Protein AF-A0A2S9GPC8-F1 (afdb_monome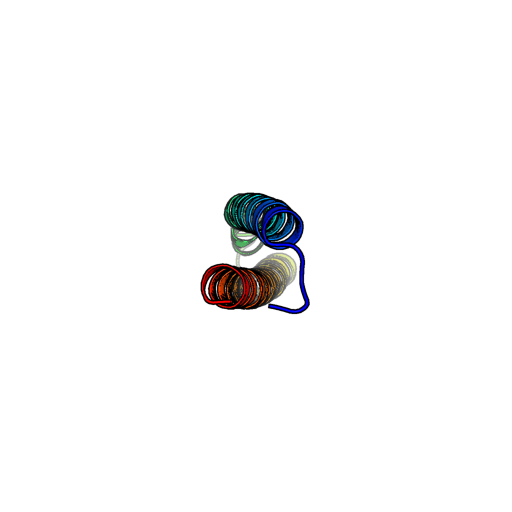r_lite)

Secondary structure (DSSP, 8-state):
--S-HHHHHHHHHHHHHHHHHHHT---THHHHTTTTSTT-HHHHHHHHHHHHHHHHHHHHHHHHHHHHHHHHT-

Structure (mmCIF, N/CA/C/O backbone):
data_AF-A0A2S9GPC8-F1
#
_entry.id   AF-A0A2S9GPC8-F1
#
loop_
_atom_site.group_PDB
_atom_site.id
_atom_site.type_symbol
_atom_site.label_atom_id
_atom_site.label_alt_id
_atom_site.label_comp_id
_atom_site.label_asym_id
_atom_site.label_entity_id
_atom_site.label_seq_id
_atom_site.pdbx_PDB_ins_code
_atom_site.Cartn_x
_atom_site.Cartn_y
_atom_site.Cartn_z
_atom_site.occupancy
_atom_site.B_iso_or_equiv
_atom_site.auth_seq_id
_atom_site.auth_comp_id
_atom_site.auth_asym_id
_atom_site.auth_atom_id
_atom_site.pdbx_PDB_model_num
ATOM 1 N N . MET A 1 1 ? -10.296 -0.903 32.060 1.00 60.19 1 MET A N 1
ATOM 2 C CA . MET A 1 1 ? -9.303 -0.210 31.217 1.00 60.19 1 MET A CA 1
ATOM 3 C C . MET A 1 1 ? -8.893 1.087 31.890 1.00 60.19 1 MET A C 1
ATOM 5 O O . MET A 1 1 ? -9.772 1.793 32.361 1.00 60.19 1 MET A O 1
ATOM 9 N N . LEU A 1 2 ? -7.592 1.384 31.948 1.00 78.38 2 LEU A N 1
ATOM 10 C CA . LEU A 1 2 ? -7.058 2.686 32.391 1.00 78.38 2 LEU A CA 1
ATOM 11 C C . LEU A 1 2 ? -7.034 3.732 31.261 1.00 78.38 2 LEU A C 1
ATOM 13 O O . LEU A 1 2 ? -6.689 4.883 31.499 1.00 78.38 2 LEU A O 1
ATOM 17 N N . VAL A 1 3 ? -7.386 3.321 30.041 1.00 80.69 3 VAL A N 1
ATOM 18 C CA . VAL A 1 3 ? -7.438 4.165 28.848 1.00 80.69 3 VAL A CA 1
ATOM 19 C C . VAL A 1 3 ? -8.896 4.396 28.466 1.00 80.69 3 VAL A C 1
ATOM 21 O O . VAL A 1 3 ? -9.724 3.490 28.573 1.00 80.69 3 VAL A O 1
ATOM 24 N N . ASP A 1 4 ? -9.196 5.619 28.044 1.00 88.88 4 ASP A N 1
ATOM 25 C CA . ASP A 1 4 ? -10.507 6.022 27.549 1.00 88.88 4 ASP A CA 1
ATOM 26 C C . ASP A 1 4 ? -10.854 5.263 26.243 1.00 88.88 4 ASP A C 1
ATOM 28 O O . ASP A 1 4 ? -10.096 5.352 25.268 1.00 88.88 4 ASP A O 1
ATOM 32 N N . PRO A 1 5 ? -11.979 4.519 26.192 1.00 87.06 5 PRO A N 1
ATOM 33 C CA . PRO A 1 5 ? -12.412 3.793 24.999 1.00 87.06 5 PRO A CA 1
ATOM 34 C C . PRO A 1 5 ? -12.588 4.673 23.756 1.00 87.06 5 PRO A C 1
ATOM 36 O O . PRO A 1 5 ? -12.344 4.210 22.640 1.00 87.06 5 PRO A O 1
ATOM 39 N N . ASP A 1 6 ? -13.016 5.925 23.919 1.00 89.44 6 ASP A N 1
ATOM 40 C CA . ASP A 1 6 ? -13.229 6.824 22.782 1.00 89.44 6 ASP A CA 1
ATOM 41 C C . ASP A 1 6 ? -11.896 7.292 22.194 1.00 89.44 6 ASP A C 1
ATOM 43 O O . ASP A 1 6 ? -11.7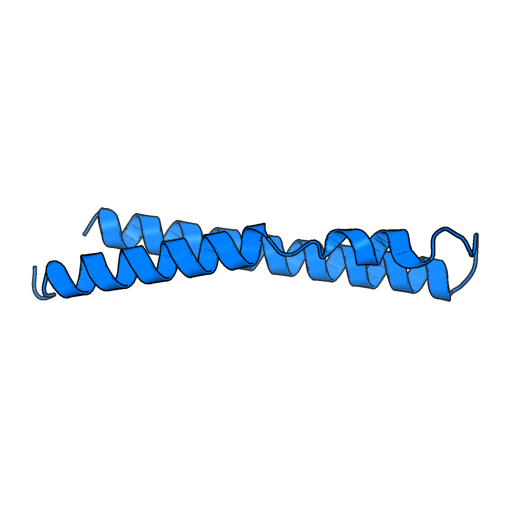57 7.422 20.976 1.00 89.44 6 ASP A O 1
ATOM 47 N N . LEU A 1 7 ? -10.875 7.421 23.042 1.00 90.38 7 LEU A N 1
ATOM 48 C CA . LEU A 1 7 ? -9.503 7.709 22.633 1.00 90.38 7 LEU A CA 1
ATOM 49 C C . LEU A 1 7 ? -8.907 6.528 21.847 1.00 90.38 7 LEU A C 1
ATOM 51 O O . LEU A 1 7 ? -8.286 6.734 20.804 1.00 90.38 7 LEU A O 1
ATOM 55 N N . LEU A 1 8 ? -9.176 5.287 22.271 1.00 89.06 8 LEU A N 1
ATOM 56 C CA . LEU A 1 8 ? -8.780 4.085 21.523 1.00 89.06 8 LEU A CA 1
ATOM 57 C C . LEU A 1 8 ? -9.483 3.985 20.163 1.00 89.06 8 LEU A C 1
ATOM 59 O O . LEU A 1 8 ? -8.838 3.654 19.168 1.00 89.06 8 LEU A O 1
ATOM 63 N N . ARG A 1 9 ? -10.778 4.317 20.077 1.00 87.00 9 ARG A N 1
ATOM 64 C CA . ARG A 1 9 ? -11.505 4.353 18.793 1.00 87.00 9 ARG A CA 1
ATOM 65 C C . ARG A 1 9 ? -10.965 5.423 17.850 1.00 87.00 9 ARG A C 1
ATOM 67 O O . ARG A 1 9 ? -10.781 5.141 16.667 1.00 87.00 9 ARG A O 1
ATOM 74 N N . ALA A 1 10 ? -10.700 6.626 18.359 1.00 91.25 10 ALA A N 1
ATOM 75 C CA . ALA A 1 10 ? -10.115 7.705 17.567 1.00 91.25 10 ALA A CA 1
ATOM 76 C C . ALA A 1 10 ? -8.729 7.311 17.033 1.00 91.25 10 ALA A C 1
ATOM 78 O O . ALA A 1 10 ? -8.440 7.499 15.851 1.00 91.25 10 ALA A O 1
ATOM 79 N N . PHE A 1 11 ? -7.905 6.692 17.880 1.00 90.06 11 PHE A N 1
ATOM 80 C CA . PHE A 1 11 ? -6.600 6.186 17.475 1.00 90.06 11 PHE A CA 1
ATOM 81 C C . PHE A 1 11 ? -6.713 5.078 16.420 1.00 90.06 11 PHE A C 1
ATOM 83 O O . PHE A 1 11 ? -6.028 5.142 15.402 1.00 90.06 11 PHE A O 1
ATOM 90 N N . ALA A 1 12 ? -7.628 4.118 16.591 1.00 88.50 12 ALA A N 1
ATOM 91 C CA . ALA A 1 12 ? -7.882 3.078 15.593 1.00 88.50 12 ALA A CA 1
ATOM 92 C C . ALA A 1 12 ? -8.292 3.665 14.228 1.00 88.50 12 ALA A C 1
ATOM 94 O O . ALA A 1 12 ? -7.767 3.242 13.200 1.00 88.50 12 ALA A O 1
ATOM 95 N N . ALA A 1 13 ? -9.151 4.690 14.206 1.00 90.56 13 ALA A N 1
ATOM 96 C CA . 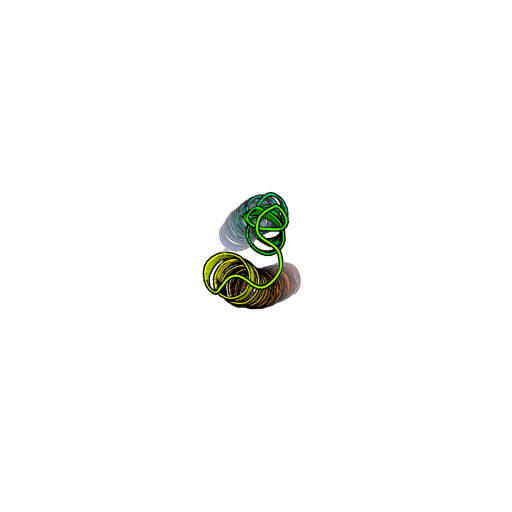ALA A 1 13 ? -9.523 5.372 12.965 1.00 90.56 13 ALA A CA 1
ATOM 97 C C . ALA A 1 13 ? -8.321 6.057 12.285 1.00 90.56 13 ALA A C 1
ATOM 99 O O . ALA A 1 13 ? -8.200 6.041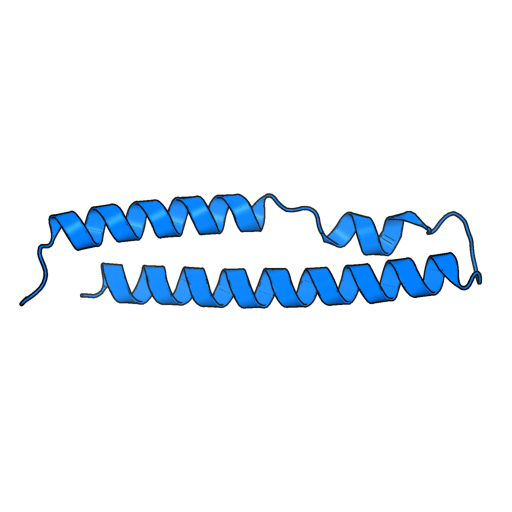 11.059 1.00 90.56 13 ALA A O 1
ATOM 100 N N . GLN A 1 14 ? -7.407 6.635 13.069 1.00 92.62 14 GLN A N 1
ATOM 101 C CA . GLN A 1 14 ? -6.196 7.264 12.542 1.00 92.62 14 GLN A CA 1
ATOM 102 C C . GLN A 1 14 ? -5.210 6.239 11.963 1.00 92.62 14 GLN A C 1
ATOM 104 O O . GLN A 1 14 ? -4.584 6.492 10.933 1.00 92.62 14 GLN A O 1
ATOM 109 N N . VAL A 1 15 ? -5.119 5.066 12.586 1.00 93.06 15 VAL A N 1
ATOM 110 C CA . VAL A 1 15 ? -4.337 3.923 12.099 1.00 93.06 15 VAL A CA 1
ATOM 111 C C . VAL A 1 15 ? -4.890 3.400 10.776 1.00 93.06 15 VAL A C 1
ATOM 113 O O . VAL A 1 15 ? -4.125 3.208 9.831 1.00 93.06 15 VAL A O 1
ATOM 116 N N . ASP A 1 16 ? -6.211 3.242 10.667 1.00 90.56 16 ASP A N 1
ATOM 117 C CA . ASP A 1 16 ? -6.860 2.818 9.421 1.00 90.56 16 ASP A CA 1
ATOM 118 C C . ASP A 1 16 ? -6.616 3.830 8.285 1.00 90.56 16 ASP A C 1
ATOM 120 O O . ASP A 1 16 ? -6.302 3.436 7.158 1.00 90.56 16 ASP A O 1
ATOM 124 N N . ALA A 1 17 ? -6.679 5.134 8.581 1.00 92.81 17 ALA A N 1
ATOM 125 C CA . ALA A 1 17 ? -6.371 6.189 7.615 1.00 92.81 17 ALA A CA 1
ATOM 126 C C . ALA A 1 17 ? -4.902 6.154 7.155 1.00 92.81 17 ALA A C 1
ATOM 128 O O . ALA A 1 17 ? -4.625 6.270 5.958 1.00 92.81 17 ALA A O 1
ATOM 129 N N . ALA A 1 18 ? -3.960 5.947 8.080 1.00 92.12 18 ALA A N 1
ATOM 130 C CA . ALA A 1 18 ? -2.543 5.813 7.750 1.00 92.12 18 ALA A CA 1
ATOM 131 C C . ALA A 1 18 ? -2.278 4.567 6.888 1.00 92.12 18 ALA A C 1
ATOM 133 O O . ALA A 1 18 ? -1.591 4.653 5.868 1.00 92.12 18 ALA A O 1
ATOM 134 N N . ALA A 1 19 ? -2.883 3.428 7.240 1.00 90.00 19 ALA A N 1
ATOM 135 C CA . ALA A 1 19 ? -2.768 2.193 6.473 1.00 90.00 19 ALA A CA 1
ATOM 136 C C . ALA A 1 19 ? -3.356 2.336 5.057 1.00 90.00 19 ALA A C 1
ATOM 138 O O . ALA A 1 19 ? -2.793 1.810 4.098 1.00 90.00 19 ALA A O 1
ATOM 139 N N . ALA A 1 20 ? -4.472 3.056 4.900 1.00 91.25 20 ALA A N 1
ATOM 140 C CA . ALA A 1 20 ? -5.037 3.370 3.588 1.00 91.25 20 ALA A CA 1
ATOM 141 C C . ALA A 1 20 ? -4.096 4.255 2.752 1.00 91.25 20 ALA A C 1
ATOM 143 O O . ALA A 1 20 ? -3.896 3.978 1.569 1.00 91.25 20 ALA A O 1
ATOM 144 N N . GLY A 1 21 ? -3.473 5.264 3.371 1.00 91.50 21 GLY A N 1
ATOM 145 C CA . GLY A 1 21 ? -2.469 6.108 2.723 1.00 91.50 21 GLY A CA 1
ATOM 146 C C . GLY A 1 21 ? -1.264 5.310 2.221 1.00 91.50 21 GLY A C 1
ATOM 147 O O . GLY A 1 21 ? -0.888 5.450 1.060 1.00 91.50 21 GLY A O 1
ATOM 148 N N . LEU A 1 22 ? -0.712 4.420 3.052 1.00 87.31 22 LEU A N 1
ATOM 149 C CA . LEU A 1 22 ? 0.414 3.561 2.667 1.00 87.31 22 LEU A CA 1
ATOM 150 C C . LEU A 1 22 ? 0.060 2.592 1.533 1.00 87.31 22 LEU A C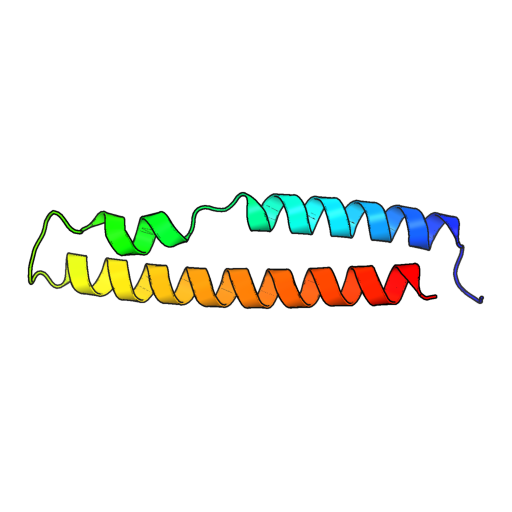 1
ATOM 152 O O . LEU A 1 22 ? 0.840 2.451 0.596 1.00 87.31 22 LEU A O 1
ATOM 156 N N . ARG A 1 23 ? -1.126 1.967 1.569 1.00 87.44 23 ARG A N 1
ATOM 157 C CA . ARG A 1 23 ? -1.593 1.077 0.486 1.00 87.44 23 ARG A CA 1
ATOM 158 C C . ARG A 1 23 ? -1.784 1.801 -0.848 1.00 87.44 23 ARG A C 1
ATOM 160 O O . ARG A 1 23 ? -1.725 1.161 -1.891 1.00 87.44 23 ARG A O 1
ATOM 167 N N . GLY A 1 24 ? -2.037 3.109 -0.816 1.00 86.50 24 GLY A N 1
ATOM 168 C CA . GLY A 1 24 ? -2.170 3.938 -2.012 1.00 86.50 24 GLY A CA 1
ATOM 169 C C . GLY A 1 24 ? -0.840 4.361 -2.642 1.00 86.50 24 GLY A C 1
ATOM 170 O O . GLY A 1 24 ? -0.853 4.928 -3.733 1.00 86.50 24 GLY A O 1
ATOM 171 N N . LEU A 1 25 ? 0.300 4.119 -1.985 1.00 86.75 25 LEU A N 1
ATOM 172 C CA . LEU A 1 25 ? 1.609 4.465 -2.530 1.00 86.75 25 LEU A CA 1
ATOM 173 C C . LEU A 1 25 ? 2.050 3.426 -3.568 1.00 86.75 25 LEU A C 1
ATOM 175 O O . LEU A 1 25 ? 2.430 2.310 -3.223 1.00 86.75 25 LEU A O 1
ATOM 179 N N . ASP A 1 26 ? 2.090 3.819 -4.841 1.00 84.38 26 ASP A N 1
ATOM 180 C CA . ASP A 1 26 ? 2.721 3.020 -5.898 1.00 84.38 26 ASP A CA 1
ATOM 181 C C . ASP A 1 26 ? 4.244 3.235 -5.910 1.00 84.38 26 ASP A C 1
ATOM 183 O O . ASP A 1 26 ? 4.826 3.846 -6.809 1.00 84.38 26 ASP A O 1
ATOM 187 N N . VAL A 1 27 ? 4.913 2.754 -4.861 1.00 84.50 27 VAL A N 1
ATOM 188 C CA . VAL A 1 27 ? 6.385 2.762 -4.796 1.00 84.50 27 VAL A CA 1
ATOM 189 C C . VAL A 1 27 ? 7.012 1.793 -5.806 1.00 84.50 27 VAL A C 1
ATOM 191 O O . VAL A 1 27 ? 8.156 1.997 -6.223 1.00 84.50 27 VAL A O 1
ATOM 194 N N . GLY A 1 28 ? 6.250 0.784 -6.244 1.00 82.94 28 GLY A N 1
ATOM 195 C CA . GLY A 1 28 ? 6.662 -0.216 -7.228 1.00 82.94 28 GLY A CA 1
ATOM 196 C C . GLY A 1 28 ? 6.950 0.380 -8.605 1.00 82.94 28 GLY A C 1
ATOM 197 O O . GLY A 1 28 ? 7.908 -0.045 -9.252 1.00 82.94 28 GLY A O 1
ATOM 198 N N . ALA A 1 29 ? 6.227 1.429 -9.010 1.00 90.06 29 ALA A N 1
ATOM 199 C CA . ALA A 1 29 ? 6.480 2.153 -10.260 1.00 90.06 29 ALA A CA 1
ATOM 200 C C . ALA A 1 29 ? 7.927 2.666 -10.402 1.00 90.06 29 ALA A C 1
ATOM 202 O O . ALA A 1 29 ? 8.443 2.781 -11.517 1.00 90.06 29 ALA A O 1
ATOM 203 N N . THR A 1 30 ? 8.618 2.928 -9.285 1.00 90.81 30 THR A N 1
ATOM 204 C CA . THR A 1 30 ? 10.036 3.325 -9.298 1.00 90.81 30 THR A CA 1
ATOM 205 C C . THR A 1 30 ? 10.926 2.215 -9.856 1.00 90.81 30 THR A C 1
ATOM 207 O O . THR A 1 30 ? 11.845 2.504 -10.622 1.00 90.81 30 THR A O 1
ATOM 210 N N . ALA A 1 31 ? 10.634 0.949 -9.532 1.00 92.00 31 ALA A N 1
ATOM 211 C CA . ALA A 1 31 ? 11.447 -0.192 -9.956 1.00 92.00 31 ALA A CA 1
ATOM 212 C C . ALA A 1 31 ? 11.468 -0.352 -11.483 1.00 92.00 31 ALA A C 1
ATOM 214 O O . ALA A 1 31 ? 12.477 -0.759 -12.055 1.00 92.00 31 ALA A O 1
ATOM 215 N N . THR A 1 32 ? 10.370 0.019 -12.141 1.00 94.06 32 THR A N 1
ATOM 216 C CA . THR A 1 32 ? 10.190 -0.105 -13.593 1.00 94.06 32 THR A CA 1
ATOM 217 C C . THR A 1 32 ? 10.405 1.210 -14.345 1.00 94.06 32 THR A C 1
ATOM 219 O O . THR A 1 32 ? 10.431 1.227 -15.575 1.00 94.06 32 THR A O 1
ATOM 222 N N . GLY A 1 33 ? 10.586 2.334 -13.641 1.00 94.56 33 GLY A N 1
ATOM 223 C CA . GLY A 1 33 ? 10.615 3.678 -14.235 1.00 94.56 33 GLY A CA 1
ATOM 224 C C . GLY A 1 33 ? 11.742 3.922 -15.247 1.00 94.56 33 GLY A C 1
ATOM 225 O O . GLY A 1 33 ? 11.648 4.835 -16.064 1.00 94.56 33 GLY A O 1
ATOM 226 N N . ALA A 1 34 ? 12.792 3.096 -15.230 1.00 96.00 34 ALA A N 1
ATOM 227 C CA . ALA A 1 34 ? 13.917 3.166 -16.164 1.00 96.00 34 ALA A CA 1
ATOM 228 C C . ALA A 1 34 ? 14.066 1.908 -17.041 1.00 96.00 34 ALA A C 1
ATOM 230 O O . ALA A 1 34 ? 15.126 1.694 -17.634 1.00 96.00 34 ALA A O 1
ATOM 231 N N . ASP A 1 35 ? 13.020 1.084 -17.176 1.00 94.44 35 ASP A N 1
ATOM 232 C CA . ASP A 1 35 ? 13.076 -0.122 -18.017 1.00 94.44 35 ASP A CA 1
ATOM 233 C C . ASP A 1 35 ? 13.275 0.169 -19.515 1.00 94.44 35 ASP A C 1
ATOM 235 O O . ASP A 1 35 ? 13.714 -0.706 -20.259 1.00 94.44 35 ASP A O 1
ATOM 239 N N . GLY A 1 36 ? 13.068 1.418 -19.948 1.00 96.88 36 GLY A N 1
ATOM 240 C CA . GLY A 1 36 ? 13.428 1.893 -21.288 1.00 96.88 36 GLY A CA 1
ATOM 241 C C . GLY A 1 36 ? 14.937 2.043 -21.549 1.00 96.88 36 GLY A C 1
ATOM 242 O O . GLY A 1 36 ? 15.317 2.375 -22.669 1.00 96.88 36 GLY A O 1
ATOM 243 N N . LEU A 1 37 ? 15.802 1.815 -20.550 1.00 97.00 37 LEU A N 1
ATOM 244 C CA . LEU A 1 37 ? 17.262 1.965 -20.648 1.00 97.00 37 LEU A CA 1
ATOM 245 C C . LEU A 1 37 ? 17.993 0.637 -20.349 1.00 97.00 37 LEU A C 1
ATOM 247 O O . LEU A 1 37 ? 18.712 0.546 -19.344 1.00 97.00 37 LEU A O 1
ATOM 251 N N . PRO A 1 38 ? 17.822 -0.409 -21.183 1.00 94.81 38 PRO A N 1
ATOM 252 C CA . PRO A 1 38 ? 18.300 -1.754 -20.880 1.00 94.81 38 PRO A CA 1
ATOM 253 C C . PRO A 1 38 ? 19.821 -1.817 -20.690 1.00 94.81 38 PRO A C 1
ATOM 255 O O . PRO A 1 38 ? 20.586 -1.328 -21.517 1.00 94.81 38 PRO A O 1
ATOM 258 N N . GLY A 1 39 ? 20.257 -2.440 -19.593 1.00 95.38 39 GLY A N 1
ATOM 259 C CA . GLY A 1 39 ? 21.673 -2.635 -19.260 1.00 95.38 39 GLY A CA 1
ATOM 260 C C . GLY A 1 39 ? 22.374 -1.395 -18.698 1.00 95.38 39 GLY A C 1
ATOM 261 O O . GLY A 1 39 ? 23.564 -1.455 -18.391 1.00 95.38 39 GLY A O 1
ATOM 262 N N . SER A 1 40 ? 21.662 -0.275 -18.543 1.00 98.00 40 SER A N 1
ATOM 263 C CA . SER A 1 40 ? 22.227 0.943 -17.963 1.00 98.00 40 SER A CA 1
ATOM 264 C C . SER A 1 40 ? 22.320 0.867 -16.436 1.00 98.00 40 SER A C 1
ATOM 266 O O . SER A 1 40 ? 21.510 0.219 -15.767 1.00 98.00 40 SER A O 1
ATOM 268 N N . ALA A 1 41 ? 23.264 1.624 -15.866 1.00 98.00 41 ALA A N 1
ATOM 269 C CA . ALA A 1 41 ? 23.318 1.846 -14.423 1.00 98.00 41 ALA A CA 1
ATOM 270 C C . ALA A 1 41 ? 22.021 2.491 -13.902 1.00 98.00 41 ALA A C 1
ATOM 272 O O . ALA A 1 41 ? 21.565 2.147 -12.821 1.00 98.00 41 ALA A O 1
ATOM 273 N N . THR A 1 42 ? 21.382 3.360 -14.693 1.00 97.00 42 THR A N 1
ATOM 274 C CA . THR A 1 42 ? 20.096 3.983 -14.350 1.00 97.00 42 THR A CA 1
ATOM 275 C C . THR A 1 42 ? 18.987 2.950 -14.168 1.00 97.00 42 THR A C 1
ATOM 277 O O . THR A 1 42 ? 18.262 3.017 -13.178 1.00 97.00 42 THR A O 1
ATOM 280 N N . GLN A 1 43 ? 18.876 1.970 -15.070 1.00 97.19 43 GLN A N 1
ATOM 281 C CA . GLN A 1 43 ? 17.913 0.874 -14.930 1.00 97.19 43 GLN A CA 1
ATOM 282 C C . GLN A 1 43 ? 18.191 0.045 -13.676 1.00 97.19 43 GLN A C 1
ATOM 284 O O . GLN A 1 43 ? 17.271 -0.255 -12.917 1.00 97.19 43 GLN A O 1
ATOM 289 N N . TRP A 1 44 ? 19.456 -0.308 -13.439 1.00 97.00 44 TRP A N 1
ATOM 290 C CA . TRP A 1 44 ? 19.842 -1.053 -12.243 1.00 97.00 44 TRP A CA 1
ATOM 291 C C . TRP A 1 44 ? 19.503 -0.281 -10.957 1.00 97.00 44 TRP A C 1
ATOM 293 O O . TRP A 1 44 ? 18.899 -0.841 -10.043 1.00 97.00 44 TRP A O 1
ATOM 303 N N . SER A 1 45 ? 19.818 1.016 -10.904 1.00 97.31 45 SER A N 1
ATOM 304 C CA . SER A 1 45 ? 19.520 1.871 -9.753 1.00 97.31 45 SER A CA 1
ATOM 305 C C . SER A 1 45 ? 18.020 2.033 -9.523 1.00 97.31 45 SER A C 1
ATOM 307 O O . SER A 1 45 ? 17.587 1.951 -8.378 1.00 97.31 45 SER A O 1
ATOM 309 N N . ALA A 1 46 ? 17.226 2.228 -10.581 1.00 96.50 46 ALA A N 1
ATOM 310 C CA . ALA A 1 46 ? 15.773 2.343 -10.471 1.00 96.50 46 ALA A CA 1
ATOM 311 C C . ALA A 1 46 ? 15.161 1.082 -9.846 1.00 96.50 46 ALA A C 1
ATOM 313 O O . ALA A 1 46 ? 14.413 1.188 -8.875 1.00 96.50 46 ALA A O 1
ATOM 314 N N . ARG A 1 47 ? 15.569 -0.105 -10.320 1.00 95.38 47 ARG A N 1
ATOM 315 C CA . ARG A 1 47 ? 15.158 -1.393 -9.740 1.00 95.38 47 ARG A CA 1
ATOM 316 C C . ARG A 1 47 ? 15.546 -1.509 -8.274 1.00 95.38 47 ARG A C 1
ATOM 318 O O . ARG A 1 47 ? 14.679 -1.751 -7.445 1.00 95.38 47 ARG A O 1
ATOM 325 N N . HIS A 1 48 ? 16.809 -1.249 -7.942 1.00 96.06 48 HIS A N 1
ATOM 326 C CA . HIS A 1 48 ? 17.296 -1.395 -6.570 1.00 96.06 48 HIS A CA 1
A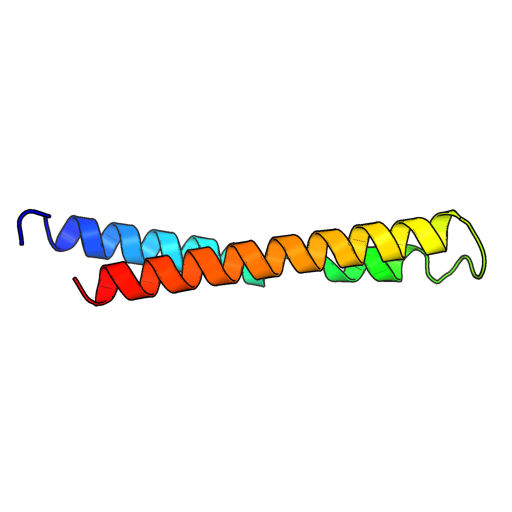TOM 327 C C . HIS A 1 48 ? 16.600 -0.440 -5.586 1.00 96.06 48 HIS A C 1
ATOM 329 O O . HIS A 1 48 ? 16.203 -0.839 -4.491 1.00 96.06 48 HIS A O 1
ATOM 335 N N . VAL A 1 49 ? 16.421 0.826 -5.978 1.00 95.69 49 VAL A N 1
ATOM 336 C CA . VAL A 1 49 ? 15.704 1.817 -5.163 1.00 95.69 49 VAL A CA 1
ATOM 337 C C . VAL A 1 49 ? 14.229 1.441 -5.037 1.00 95.69 49 VAL A C 1
ATOM 339 O O . VAL A 1 49 ? 13.703 1.460 -3.928 1.00 95.69 49 VAL A O 1
ATOM 342 N N . GLY A 1 50 ? 13.571 1.067 -6.136 1.00 94.25 50 GLY A N 1
ATOM 343 C CA . GLY A 1 50 ? 12.163 0.671 -6.126 1.00 94.25 50 GLY A CA 1
ATOM 344 C C . GLY A 1 50 ? 11.896 -0.559 -5.258 1.00 94.25 50 GLY A C 1
ATOM 345 O O . GLY A 1 50 ? 10.993 -0.528 -4.426 1.00 94.25 50 GLY A O 1
ATOM 346 N N . GLU A 1 51 ? 12.724 -1.600 -5.372 1.00 93.62 51 GLU A N 1
ATOM 347 C CA . GLU A 1 51 ? 12.674 -2.784 -4.502 1.00 93.62 51 GLU A CA 1
ATOM 348 C C . GLU A 1 51 ? 12.830 -2.402 -3.024 1.00 93.62 51 GLU A C 1
ATOM 350 O O . GLU A 1 51 ? 12.051 -2.846 -2.177 1.00 93.62 51 GLU A O 1
ATOM 355 N N . ARG A 1 52 ? 13.795 -1.529 -2.702 1.00 94.75 52 ARG A N 1
ATOM 356 C CA . ARG A 1 52 ? 14.015 -1.077 -1.322 1.00 94.75 52 ARG A CA 1
ATOM 357 C C . ARG A 1 52 ? 12.842 -0.260 -0.779 1.00 94.75 52 ARG A C 1
ATOM 359 O O . ARG A 1 52 ? 12.468 -0.450 0.377 1.00 94.75 52 ARG A O 1
ATOM 366 N N . LEU A 1 53 ? 12.274 0.640 -1.578 1.00 93.19 53 LEU A N 1
ATOM 367 C CA . LEU A 1 53 ? 11.089 1.409 -1.192 1.00 93.19 53 LEU A CA 1
ATOM 368 C C . LEU A 1 53 ? 9.878 0.493 -0.982 1.00 93.19 53 LEU A C 1
ATOM 370 O O . LEU A 1 53 ? 9.150 0.680 -0.011 1.00 93.19 53 LEU A O 1
ATOM 374 N N . GLY A 1 54 ? 9.706 -0.521 -1.836 1.00 92.00 54 GLY A N 1
ATOM 375 C CA . GLY A 1 54 ? 8.677 -1.550 -1.682 1.00 92.00 54 GLY A CA 1
ATOM 376 C C . GLY A 1 54 ? 8.791 -2.305 -0.359 1.00 92.00 54 GLY A C 1
ATOM 377 O O . GLY A 1 54 ? 7.802 -2.416 0.361 1.00 92.00 54 GLY A O 1
ATOM 378 N N . ALA A 1 55 ? 9.997 -2.754 0.000 1.00 92.31 55 ALA A N 1
ATOM 379 C CA . ALA A 1 55 ? 10.238 -3.434 1.274 1.00 92.31 55 ALA A CA 1
ATOM 380 C C . ALA A 1 55 ? 9.920 -2.538 2.485 1.00 92.31 55 ALA A C 1
ATOM 382 O O . ALA A 1 55 ? 9.192 -2.951 3.379 1.00 92.31 55 ALA A O 1
ATOM 383 N N . ILE A 1 56 ? 10.385 -1.281 2.479 1.00 93.19 56 ILE A N 1
ATOM 384 C CA . ILE A 1 56 ? 10.100 -0.325 3.565 1.00 93.19 56 ILE A CA 1
ATOM 385 C C . ILE A 1 56 ? 8.592 -0.059 3.691 1.00 93.19 56 ILE A C 1
ATOM 387 O O . ILE A 1 56 ? 8.070 0.028 4.800 1.00 93.19 56 ILE A O 1
ATOM 391 N N . ALA A 1 57 ? 7.885 0.089 2.568 1.00 91.62 57 ALA A N 1
ATOM 392 C CA . ALA A 1 57 ? 6.444 0.323 2.577 1.00 91.62 57 ALA A CA 1
ATOM 393 C C . ALA A 1 57 ? 5.664 -0.883 3.127 1.00 91.62 57 ALA A C 1
ATOM 395 O O . ALA A 1 57 ? 4.693 -0.686 3.857 1.00 91.62 57 ALA A O 1
ATOM 396 N N . ALA A 1 58 ? 6.096 -2.106 2.804 1.00 90.75 58 ALA A N 1
ATOM 397 C CA . ALA A 1 58 ? 5.513 -3.332 3.341 1.00 90.75 58 ALA A CA 1
ATOM 398 C C . ALA A 1 58 ? 5.716 -3.435 4.862 1.00 90.75 58 ALA A C 1
ATOM 400 O O . ALA A 1 58 ? 4.732 -3.601 5.580 1.00 90.75 58 ALA A O 1
ATOM 401 N N . ASP A 1 59 ? 6.943 -3.221 5.350 1.00 94.38 59 ASP A N 1
ATOM 402 C CA . ASP A 1 59 ? 7.256 -3.255 6.787 1.00 94.38 59 ASP A CA 1
ATOM 403 C C . ASP A 1 59 ? 6.414 -2.232 7.572 1.00 94.38 59 ASP A C 1
ATOM 405 O O . ASP A 1 59 ? 5.793 -2.559 8.583 1.00 94.38 59 ASP A O 1
ATOM 409 N N . LEU A 1 60 ? 6.313 -0.993 7.069 1.00 92.94 60 LEU A N 1
ATOM 410 C CA . LEU A 1 60 ? 5.481 0.044 7.692 1.00 92.94 60 LEU A CA 1
ATOM 411 C C . LEU A 1 60 ? 3.995 -0.334 7.716 1.00 92.94 60 LEU A C 1
ATOM 413 O O . LEU A 1 60 ? 3.290 -0.029 8.681 1.00 92.94 60 LEU A O 1
ATOM 417 N N . LEU A 1 61 ? 3.492 -0.959 6.651 1.00 92.00 61 LEU A N 1
ATOM 418 C CA . LEU A 1 61 ? 2.097 -1.379 6.584 1.00 92.00 61 LEU A CA 1
ATOM 419 C C . LEU A 1 61 ? 1.799 -2.507 7.579 1.00 92.00 61 LEU A C 1
ATOM 421 O O . LEU A 1 61 ? 0.726 -2.499 8.197 1.00 92.00 61 LEU A O 1
ATOM 425 N N . ASP A 1 62 ? 2.732 -3.441 7.744 1.00 93.50 62 ASP A N 1
ATOM 426 C CA . ASP A 1 62 ? 2.634 -4.529 8.714 1.00 93.50 62 ASP A CA 1
ATOM 427 C C . ASP A 1 62 ? 2.622 -3.982 10.148 1.00 93.50 62 ASP A C 1
ATOM 429 O O . ASP A 1 62 ? 1.705 -4.305 10.912 1.00 93.50 62 ASP A O 1
ATOM 433 N N . ASP A 1 63 ? 3.539 -3.069 10.484 1.00 94.31 63 ASP A N 1
ATOM 434 C CA . ASP A 1 63 ? 3.602 -2.417 11.800 1.00 94.31 63 ASP A CA 1
ATOM 435 C C . ASP A 1 63 ? 2.303 -1.663 12.137 1.00 94.31 63 ASP A C 1
ATOM 437 O O . ASP A 1 63 ? 1.732 -1.822 13.224 1.00 94.31 63 ASP A O 1
ATOM 441 N N . ILE A 1 64 ? 1.787 -0.866 11.195 1.00 92.38 64 ILE A N 1
ATOM 442 C CA . ILE A 1 64 ? 0.537 -0.112 11.384 1.00 92.38 64 ILE A CA 1
ATOM 443 C C . ILE A 1 64 ? -0.660 -1.061 11.527 1.00 92.38 64 ILE A C 1
ATOM 445 O O . ILE A 1 64 ? -1.534 -0.839 12.371 1.00 92.38 64 ILE A O 1
ATOM 449 N N . THR A 1 65 ? -0.702 -2.144 10.750 1.00 89.25 65 THR A N 1
ATOM 450 C CA . THR A 1 65 ? -1.775 -3.145 10.842 1.00 89.25 65 THR A CA 1
ATOM 451 C C . THR A 1 65 ? -1.743 -3.870 12.190 1.00 89.25 65 THR A C 1
ATOM 453 O O . THR A 1 65 ? -2.794 -4.037 12.819 1.00 89.25 65 THR A O 1
ATOM 456 N N . ALA A 1 66 ? -0.555 -4.247 12.671 1.00 91.00 66 ALA A N 1
ATOM 457 C CA . ALA A 1 66 ? -0.373 -4.875 13.977 1.00 91.00 66 ALA A CA 1
ATOM 458 C C . ALA A 1 66 ? -0.842 -3.956 15.114 1.00 91.00 66 ALA A C 1
ATOM 460 O O . ALA A 1 66 ? -1.589 -4.381 16.001 1.00 91.00 66 ALA A O 1
ATOM 461 N N . LEU A 1 67 ? -0.482 -2.674 15.045 1.00 90.00 67 LEU A N 1
ATOM 462 C CA . LEU A 1 67 ? -0.891 -1.669 16.019 1.00 90.00 67 LEU A CA 1
ATOM 463 C C . LEU A 1 67 ? -2.419 -1.461 16.023 1.00 90.00 67 LEU A C 1
ATOM 465 O O . LEU A 1 67 ? -3.031 -1.440 17.093 1.00 90.00 67 LEU A O 1
ATOM 469 N N . GLY A 1 68 ? -3.071 -1.421 14.858 1.00 86.25 68 GLY A N 1
ATOM 470 C CA . GLY A 1 68 ? -4.538 -1.357 14.765 1.00 86.25 68 GLY A CA 1
ATOM 471 C C . GLY A 1 68 ? -5.256 -2.607 15.288 1.00 86.25 68 GLY A C 1
ATOM 472 O O . GLY A 1 68 ? -6.387 -2.521 15.780 1.00 86.25 68 GLY A O 1
ATOM 473 N N . GLY A 1 69 ? -4.615 -3.774 15.199 1.00 85.44 69 GLY A N 1
ATOM 474 C CA . GLY A 1 69 ? -5.085 -5.010 15.827 1.00 85.44 69 GLY A CA 1
ATOM 475 C C . GLY A 1 69 ? -5.012 -4.941 17.352 1.00 85.44 69 GLY A C 1
ATOM 476 O O . GLY A 1 69 ? -6.003 -5.221 18.027 1.00 85.44 69 GLY A O 1
ATOM 477 N N . ALA A 1 70 ? -3.874 -4.497 17.891 1.00 86.25 70 ALA A N 1
ATOM 478 C CA . ALA A 1 70 ? -3.657 -4.374 19.332 1.00 86.25 70 ALA A CA 1
ATOM 479 C C . ALA A 1 70 ? -4.651 -3.407 20.001 1.00 86.25 70 ALA A C 1
ATOM 481 O O . ALA A 1 70 ? -5.166 -3.703 21.074 1.00 86.25 70 ALA A O 1
ATOM 482 N N . VAL A 1 71 ? -4.967 -2.284 19.348 1.00 83.69 71 VAL A N 1
ATOM 483 C CA . VAL A 1 71 ? -5.880 -1.255 19.882 1.00 83.69 71 VAL A CA 1
ATOM 484 C C . VAL A 1 71 ? -7.338 -1.717 19.903 1.00 83.69 71 VAL A C 1
ATOM 486 O O . VAL A 1 71 ? -8.064 -1.394 20.836 1.00 83.69 71 VAL A O 1
ATOM 489 N N . ARG A 1 72 ? -7.785 -2.487 18.900 1.00 78.00 72 ARG A N 1
ATOM 490 C CA . ARG A 1 72 ? -9.153 -3.043 18.871 1.00 78.00 72 ARG A CA 1
ATOM 491 C C . ARG A 1 72 ? -9.355 -4.214 19.831 1.00 78.00 72 ARG A C 1
ATOM 493 O O . ARG A 1 72 ? -10.497 -4.521 20.158 1.00 78.00 72 ARG A O 1
ATOM 500 N N . GLY A 1 73 ? -8.273 -4.879 20.231 1.00 66.12 73 GLY A N 1
ATOM 501 C CA . GLY A 1 73 ? -8.294 -5.970 21.205 1.00 66.12 73 GLY A CA 1
ATOM 502 C C . GLY A 1 73 ? -8.179 -5.531 22.671 1.00 66.12 73 GLY A C 1
ATOM 503 O O . GLY A 1 73 ? -8.189 -6.409 23.533 1.00 66.12 73 GLY A O 1
ATOM 504 N N . ALA A 1 74 ? -8.034 -4.226 22.943 1.00 61.06 74 ALA A N 1
ATOM 505 C CA . ALA A 1 74 ? -7.825 -3.643 24.274 1.00 61.06 74 ALA A CA 1
ATOM 506 C C . ALA A 1 74 ? -9.125 -3.231 24.986 1.00 61.06 74 ALA A C 1
ATOM 508 O O . ALA A 1 74 ? -10.088 -2.818 24.299 1.00 61.06 74 ALA A O 1
#

Sequence (74 aa):
MLVDPDLLRAFAAQVDAAAAGLRGLDVGATATGADGLPGSATQWSARHVGERLGAIAADLLDDITALGGAVRGA

pLDDT: mean 90.02, std 7.19, range [60.19, 98.0]

Radius of gyration: 17.87 Å; chains: 1; bounding box: 36×14×54 Å

Foldseek 3Di:
DVDDLVVLVVVLVVLVVVLVVLVPDPLLCQLCVVVVPPPDPSNVVSNVSSVVVVVVSVVVNVVSVVVSVVSVVD